Protein AF-A0A4R2THG7-F1 (afdb_monomer_lite)

Organism: NCBI:txid1734049

InterPro domains:
  IPR002934 Polymerase, nucleotidyl transferase domain [PF01909] (16-67)
  IPR043519 Nucleotidyltransferase superfamily [G3DSA:3.30.460.10] (2-68)
  IPR043519 Nucleotidyltransferase superfamily [SSF81301] (5-67)
  IPR052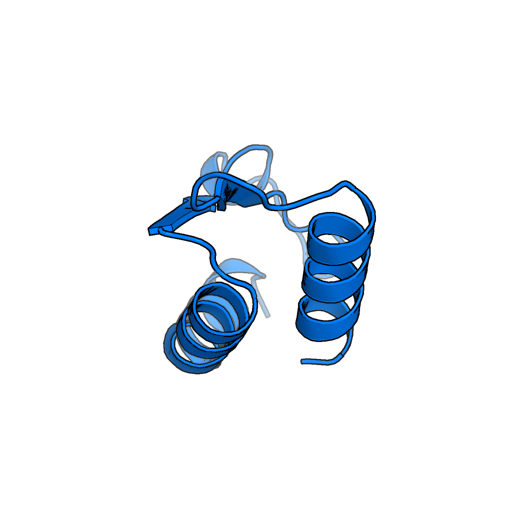038 Type VII TA system antitoxin [PTHR33571] (6-68)

Secondary structure (DSSP, 8-state):
--HHHHHHHTHHHHHHHHHHTTEEEEEEETTTTTT---TT---EEEEEEPTT--HHHHHHHHHHHHT-

Sequence (68 aa):
MKSIDLLNEKRSEILKVAELNGVVKISLFGSVVRKQNNDKSDIDFLVEFEDGRTLFDLIRLKHDLESL

Structure (mmCIF, N/CA/C/O backbone):
data_AF-A0A4R2THG7-F1
#
_entry.id   AF-A0A4R2THG7-F1
#
loop_
_atom_site.group_PDB
_atom_site.id
_atom_site.type_symbol
_atom_site.label_atom_id
_atom_site.label_alt_id
_atom_site.label_comp_id
_atom_site.label_asym_id
_atom_site.label_entity_id
_atom_site.label_seq_id
_atom_site.pdbx_PDB_ins_code
_atom_site.Cartn_x
_atom_site.Cartn_y
_atom_site.Cartn_z
_atom_site.occupancy
_atom_site.B_iso_or_equiv
_atom_site.auth_seq_id
_atom_site.auth_comp_id
_atom_site.auth_asym_id
_atom_site.auth_atom_id
_atom_site.pdbx_PDB_model_num
ATOM 1 N N . MET A 1 1 ? 16.114 -5.001 -14.755 1.00 56.44 1 MET A N 1
ATOM 2 C CA . MET A 1 1 ? 15.090 -6.037 -14.499 1.00 56.44 1 MET A CA 1
ATOM 3 C C . MET A 1 1 ? 13.755 -5.328 -14.494 1.00 56.44 1 MET A C 1
ATOM 5 O O . MET A 1 1 ? 13.655 -4.329 -13.799 1.00 56.44 1 MET A O 1
ATOM 9 N N . LYS A 1 2 ? 12.769 -5.766 -15.290 1.00 64.81 2 LYS A N 1
ATOM 10 C CA . LYS A 1 2 ? 11.522 -4.997 -15.429 1.00 64.81 2 LYS A CA 1
ATOM 11 C C . LYS A 1 2 ? 10.846 -4.879 -14.062 1.00 64.81 2 LYS A C 1
ATOM 13 O O . LYS A 1 2 ? 10.740 -5.876 -13.355 1.00 64.81 2 LYS A O 1
ATOM 18 N N . SER A 1 3 ? 10.325 -3.701 -13.722 1.00 71.44 3 SER A N 1
ATOM 19 C CA . SER A 1 3 ? 9.694 -3.429 -12.418 1.00 71.44 3 SER A CA 1
ATOM 20 C C . SER A 1 3 ? 8.568 -4.412 -12.063 1.00 71.44 3 SER A C 1
ATOM 22 O O . SER A 1 3 ? 8.315 -4.676 -10.894 1.00 71.44 3 SER A O 1
ATOM 24 N N . ILE A 1 4 ? 7.918 -5.012 -13.067 1.00 76.81 4 ILE A N 1
ATOM 25 C CA . ILE A 1 4 ? 6.881 -6.032 -12.868 1.00 76.81 4 ILE A CA 1
ATOM 26 C C . ILE A 1 4 ? 7.427 -7.363 -12.329 1.00 76.81 4 ILE A C 1
ATOM 28 O O . ILE A 1 4 ? 6.738 -8.039 -11.571 1.00 76.81 4 ILE A O 1
ATOM 32 N N . ASP A 1 5 ? 8.653 -7.736 -12.698 1.00 81.50 5 ASP A N 1
ATOM 33 C CA . ASP A 1 5 ? 9.278 -8.979 -12.243 1.00 81.50 5 ASP A CA 1
ATOM 34 C C . ASP A 1 5 ? 9.634 -8.850 -10.756 1.00 81.50 5 ASP A C 1
ATOM 36 O O . ASP A 1 5 ? 9.298 -9.725 -9.961 1.00 81.50 5 ASP A O 1
ATOM 40 N N . LEU A 1 6 ? 10.179 -7.690 -10.368 1.00 81.75 6 LEU A N 1
ATOM 41 C CA . LEU A 1 6 ? 10.446 -7.338 -8.971 1.00 81.75 6 LEU A CA 1
ATOM 42 C C . LEU A 1 6 ? 9.161 -7.299 -8.127 1.00 81.75 6 LEU A C 1
ATOM 44 O O . LEU A 1 6 ? 9.138 -7.794 -7.003 1.00 81.75 6 LEU A O 1
ATOM 48 N N . LEU A 1 7 ? 8.073 -6.744 -8.672 1.00 84.94 7 LEU A N 1
ATOM 49 C CA . LEU A 1 7 ? 6.770 -6.723 -8.001 1.00 84.94 7 LEU A CA 1
ATOM 50 C C . LEU A 1 7 ? 6.205 -8.121 -7.761 1.00 84.94 7 LEU A C 1
ATOM 52 O O . LEU A 1 7 ? 5.579 -8.356 -6.730 1.00 84.94 7 LEU A O 1
ATOM 56 N N . ASN A 1 8 ? 6.412 -9.044 -8.700 1.00 86.62 8 ASN A N 1
ATOM 57 C CA . ASN A 1 8 ? 6.000 -10.432 -8.526 1.00 86.62 8 ASN A CA 1
ATOM 58 C C . ASN A 1 8 ? 6.846 -11.142 -7.465 1.00 86.62 8 ASN A C 1
ATOM 60 O O . ASN A 1 8 ? 6.289 -11.885 -6.659 1.00 86.62 8 ASN A O 1
ATOM 64 N N . GLU A 1 9 ? 8.155 -10.885 -7.432 1.00 90.06 9 GLU A N 1
ATOM 65 C CA . GLU A 1 9 ? 9.070 -11.439 -6.429 1.00 90.06 9 GLU A CA 1
ATOM 66 C C . GLU A 1 9 ? 8.719 -10.954 -5.014 1.00 90.06 9 GLU A C 1
ATOM 68 O O . GLU A 1 9 ? 8.518 -11.763 -4.109 1.00 90.06 9 GLU A O 1
ATOM 73 N N . LYS A 1 10 ? 8.525 -9.641 -4.842 1.00 90.56 10 LYS A N 1
ATOM 74 C CA . LYS A 1 10 ? 8.198 -9.012 -3.551 1.00 90.56 10 LYS A CA 1
ATOM 75 C C . LYS A 1 10 ? 6.713 -9.055 -3.195 1.00 90.56 10 LYS A C 1
ATOM 77 O O . LYS A 1 10 ? 6.314 -8.524 -2.159 1.00 90.56 10 LYS A O 1
ATOM 82 N N . ARG A 1 11 ? 5.862 -9.681 -4.016 1.00 92.69 11 ARG A N 1
ATOM 83 C CA . ARG A 1 11 ? 4.395 -9.638 -3.863 1.00 92.69 11 ARG A CA 1
ATOM 84 C C . ARG A 1 11 ? 3.942 -10.033 -2.460 1.00 92.69 11 ARG A C 1
ATOM 86 O O . ARG A 1 11 ? 3.084 -9.373 -1.882 1.00 92.69 11 ARG A O 1
ATOM 93 N N . SER A 1 12 ? 4.499 -11.115 -1.925 1.00 95.44 12 SER A N 1
ATOM 94 C CA . SER A 1 12 ? 4.135 -11.618 -0.597 1.00 95.44 12 SER A CA 1
ATOM 95 C C . SER A 1 12 ? 4.534 -10.648 0.518 1.00 95.44 12 SER A C 1
ATOM 97 O O . SER A 1 12 ? 3.774 -10.463 1.464 1.00 95.44 12 SER A O 1
ATOM 99 N N . GLU A 1 13 ? 5.691 -9.996 0.394 1.00 96.25 13 GLU A N 1
ATOM 100 C CA . GLU A 1 13 ? 6.170 -8.997 1.355 1.00 96.25 13 GLU A CA 1
ATOM 101 C C . GLU A 1 13 ? 5.328 -7.722 1.299 1.00 96.25 13 GLU A C 1
ATOM 103 O O . GLU A 1 13 ? 4.894 -7.237 2.340 1.00 96.25 13 GLU A O 1
ATOM 108 N N . ILE A 1 14 ? 5.007 -7.242 0.093 1.00 95.38 14 ILE A N 1
ATOM 109 C CA . ILE A 1 14 ? 4.133 -6.080 -0.123 1.00 95.38 14 ILE A CA 1
ATOM 110 C C . ILE A 1 14 ? 2.762 -6.314 0.515 1.00 95.38 14 ILE A C 1
ATOM 112 O O . ILE A 1 14 ? 2.265 -5.453 1.236 1.00 95.38 14 ILE A O 1
ATOM 116 N N . LEU A 1 15 ? 2.156 -7.484 0.283 1.00 95.94 15 LEU A N 1
ATOM 117 C CA . LEU A 1 15 ? 0.857 -7.821 0.872 1.00 95.94 15 LEU A CA 1
ATOM 118 C C . LEU A 1 15 ? 0.919 -7.877 2.400 1.00 95.94 15 LEU A C 1
ATOM 120 O O . LEU A 1 15 ? 0.024 -7.362 3.060 1.00 95.94 15 LEU A O 1
ATOM 124 N N . LYS A 1 16 ? 1.992 -8.445 2.957 1.00 96.81 16 LYS A N 1
ATOM 125 C CA . LYS A 1 16 ? 2.194 -8.509 4.406 1.00 96.81 16 LYS A CA 1
ATOM 126 C C . LYS A 1 16 ? 2.375 -7.121 5.024 1.00 96.81 16 LYS A C 1
ATOM 128 O O . LYS A 1 16 ? 1.789 -6.833 6.061 1.00 96.81 16 LYS A O 1
ATOM 133 N N . VAL A 1 17 ? 3.173 -6.256 4.399 1.00 96.62 17 VAL A N 1
ATOM 134 C CA . VAL A 1 17 ? 3.368 -4.867 4.843 1.00 96.62 17 VAL A CA 1
ATOM 135 C C . VAL A 1 17 ? 2.057 -4.086 4.773 1.00 96.62 17 VAL A C 1
ATOM 137 O O . VAL A 1 17 ? 1.734 -3.355 5.708 1.00 96.62 17 VAL A O 1
ATOM 140 N N . ALA A 1 18 ? 1.282 -4.270 3.702 1.00 96.06 18 ALA A N 1
ATOM 141 C CA . ALA A 1 18 ? -0.028 -3.651 3.547 1.00 96.06 18 ALA A CA 1
ATOM 142 C C . ALA A 1 18 ? -0.987 -4.085 4.673 1.00 96.06 18 ALA A C 1
ATOM 144 O O . ALA A 1 18 ? -1.563 -3.232 5.347 1.00 96.06 18 ALA A O 1
ATOM 145 N N . GLU A 1 19 ? -1.086 -5.389 4.940 1.00 95.62 19 GLU A N 1
ATOM 146 C CA . GLU A 1 19 ? -1.920 -5.942 6.015 1.00 95.62 19 GLU A CA 1
ATOM 147 C C . GLU A 1 19 ? -1.515 -5.401 7.397 1.00 95.62 19 GLU A C 1
ATOM 149 O O . GLU A 1 19 ? -2.361 -4.925 8.152 1.00 95.62 19 GLU A O 1
ATOM 154 N N . LEU A 1 20 ? -0.213 -5.374 7.711 1.00 95.25 20 LEU A N 1
ATOM 155 C CA . LEU A 1 20 ? 0.299 -4.836 8.981 1.00 95.25 20 LEU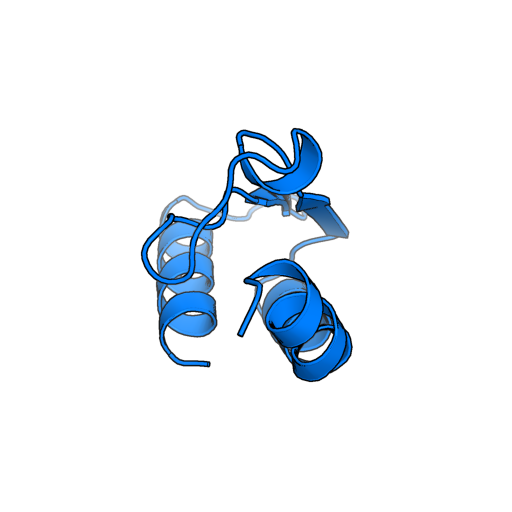 A CA 1
ATOM 156 C C . LEU A 1 20 ? -0.010 -3.344 9.183 1.00 95.25 20 LEU A C 1
ATOM 158 O O . LEU A 1 20 ? -0.087 -2.881 10.322 1.00 95.25 20 LEU A O 1
ATOM 162 N N . ASN A 1 21 ? -0.197 -2.601 8.092 1.00 95.75 21 ASN A N 1
ATOM 163 C CA . ASN A 1 21 ? -0.572 -1.188 8.102 1.00 95.75 21 ASN A CA 1
ATOM 164 C C . ASN A 1 21 ? -2.096 -0.964 7.981 1.00 95.75 21 ASN A C 1
ATOM 166 O O . ASN A 1 21 ? -2.538 0.177 7.856 1.00 95.75 21 ASN A O 1
ATOM 170 N N . GLY A 1 22 ? -2.914 -2.022 8.052 1.00 96.00 22 GLY A N 1
ATOM 171 C CA . GLY A 1 22 ? -4.377 -1.921 8.025 1.00 96.00 22 GLY A CA 1
ATOM 172 C C . GLY A 1 22 ? -4.960 -1.645 6.642 1.00 96.00 22 GLY A C 1
ATOM 173 O O . GLY A 1 22 ? -6.015 -1.020 6.530 1.00 96.00 22 GLY A O 1
ATOM 174 N N . VAL A 1 23 ? -4.266 -2.057 5.581 1.00 97.56 23 VAL A N 1
ATOM 175 C CA . VAL A 1 23 ? -4.779 -2.000 4.210 1.00 97.56 23 VAL A CA 1
ATOM 176 C C . VAL A 1 23 ? -5.647 -3.229 3.951 1.00 97.56 23 VAL A C 1
ATOM 178 O O . VAL A 1 23 ? -5.153 -4.354 3.961 1.00 97.56 23 VAL A O 1
ATOM 181 N N . VAL A 1 24 ? -6.928 -3.017 3.645 1.00 97.12 24 VAL A N 1
ATOM 182 C CA . VAL A 1 24 ? -7.870 -4.093 3.281 1.00 97.12 24 VAL A CA 1
ATOM 183 C C . VAL A 1 24 ? -7.810 -4.441 1.797 1.00 97.12 24 VAL A C 1
ATOM 185 O O . VAL A 1 24 ? -8.171 -5.546 1.388 1.00 97.12 24 VAL A O 1
ATOM 188 N N . LYS A 1 25 ? -7.342 -3.502 0.968 1.00 96.56 25 LYS A N 1
ATOM 189 C CA . LYS A 1 25 ? -7.190 -3.700 -0.472 1.00 96.56 25 LYS A CA 1
ATOM 190 C C . LYS A 1 25 ? -6.024 -2.892 -1.008 1.00 96.56 25 LYS A C 1
ATOM 192 O O . LYS A 1 25 ? -5.934 -1.695 -0.772 1.00 96.56 25 LYS A O 1
ATOM 197 N N . ILE A 1 26 ? -5.175 -3.540 -1.798 1.00 95.12 26 ILE A N 1
ATOM 198 C CA . ILE A 1 26 ? -4.076 -2.902 -2.525 1.00 95.12 26 ILE A CA 1
ATOM 199 C C . ILE A 1 26 ? -4.149 -3.282 -4.001 1.00 95.12 26 ILE A C 1
ATOM 201 O O . ILE A 1 26 ? -4.484 -4.412 -4.363 1.00 95.12 26 ILE A O 1
ATOM 205 N N . SER A 1 27 ? -3.896 -2.326 -4.886 1.00 92.94 27 SER A N 1
ATOM 206 C CA . SER A 1 27 ? -3.911 -2.530 -6.335 1.00 92.94 27 SER A CA 1
ATOM 207 C C . SER A 1 27 ? -2.865 -1.647 -7.003 1.00 92.94 27 SER A C 1
ATOM 209 O O . SER A 1 27 ? -2.619 -0.529 -6.564 1.00 92.94 27 SER A O 1
ATOM 211 N N . LEU A 1 28 ? -2.253 -2.141 -8.077 1.00 90.19 28 LEU A N 1
ATOM 212 C CA . LEU A 1 28 ? -1.339 -1.348 -8.899 1.00 90.19 28 LEU A CA 1
ATOM 213 C C . LEU A 1 28 ? -2.138 -0.411 -9.803 1.00 90.19 28 LEU A C 1
ATOM 215 O O . LEU A 1 28 ? -3.126 -0.831 -10.412 1.00 90.19 28 LEU A O 1
ATOM 219 N N . PHE A 1 29 ? -1.682 0.829 -9.944 1.00 84.94 29 PHE A N 1
ATOM 220 C CA . PHE A 1 29 ? -2.218 1.751 -10.941 1.00 84.94 29 PHE A CA 1
ATOM 221 C C . PHE A 1 29 ? -1.093 2.441 -11.720 1.00 84.94 29 PHE A C 1
ATOM 223 O O . PHE A 1 29 ? 0.076 2.072 -11.633 1.00 84.94 29 PHE A O 1
ATOM 230 N N . GLY A 1 30 ? -1.463 3.378 -12.590 1.00 80.25 30 GLY A N 1
ATOM 231 C CA . GLY A 1 30 ? -0.491 4.227 -13.266 1.00 80.25 30 GLY A CA 1
ATOM 232 C C . GLY A 1 30 ? 0.324 3.520 -14.349 1.00 80.25 30 GLY A C 1
ATOM 233 O O . GLY A 1 30 ? -0.166 2.685 -15.122 1.00 80.25 30 GLY A O 1
ATOM 234 N N . SER A 1 31 ? 1.578 3.939 -14.465 1.00 73.94 31 SER A N 1
ATOM 235 C CA . SER A 1 31 ? 2.460 3.619 -15.590 1.00 73.94 31 SER A CA 1
ATOM 236 C C . SER A 1 31 ? 2.868 2.134 -15.638 1.00 73.94 31 SER A C 1
ATOM 238 O O . SER A 1 31 ? 3.211 1.632 -16.717 1.00 73.94 31 SER A O 1
ATOM 240 N N . VAL A 1 32 ? 2.800 1.414 -14.504 1.00 73.44 32 VAL A N 1
ATOM 241 C CA . VAL A 1 32 ? 3.193 -0.008 -14.383 1.00 73.44 32 VAL A CA 1
ATOM 242 C C . VAL A 1 32 ? 2.229 -0.875 -15.182 1.00 73.44 32 VAL A C 1
ATOM 244 O O . VAL A 1 32 ? 2.638 -1.702 -15.998 1.00 73.44 32 VAL A O 1
ATOM 247 N N . VAL A 1 33 ? 0.931 -0.605 -15.035 1.00 72.38 33 VAL A N 1
ATOM 248 C CA . VAL A 1 33 ? -0.143 -1.313 -15.743 1.00 72.38 33 VAL A CA 1
ATOM 249 C C . VAL A 1 33 ?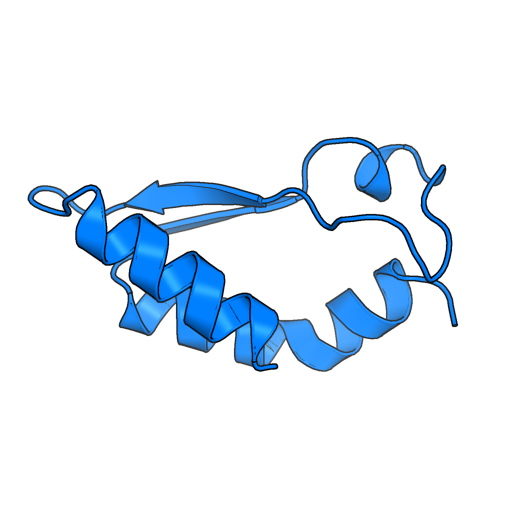 -0.078 -1.056 -17.256 1.00 72.38 33 VAL A C 1
ATOM 251 O O . VAL A 1 33 ? -0.418 -1.926 -18.056 1.00 72.38 33 VAL A O 1
ATOM 254 N N . ARG A 1 34 ? 0.432 0.112 -17.673 1.00 74.62 34 ARG A N 1
ATOM 255 C CA . ARG A 1 34 ? 0.590 0.491 -19.091 1.00 74.62 34 ARG A CA 1
ATOM 256 C C . ARG A 1 34 ? 1.835 -0.097 -19.767 1.00 74.62 34 ARG A C 1
ATOM 258 O O . ARG A 1 34 ? 2.060 0.192 -20.938 1.00 74.62 34 ARG A O 1
ATOM 265 N N . LYS A 1 35 ? 2.645 -0.902 -19.062 1.00 66.25 35 LYS A N 1
ATOM 266 C CA . LYS A 1 35 ? 3.933 -1.448 -19.547 1.00 66.25 35 LYS A CA 1
ATOM 267 C C . LYS A 1 35 ? 4.934 -0.375 -20.009 1.00 66.25 35 LYS A C 1
ATOM 269 O O . LYS A 1 35 ? 5.823 -0.666 -20.802 1.00 66.25 35 LYS A O 1
ATOM 274 N N . GLN A 1 36 ? 4.797 0.854 -19.509 1.00 65.62 36 GLN A N 1
ATOM 275 C CA . GLN A 1 36 ? 5.705 1.974 -19.801 1.00 65.62 36 GLN A CA 1
ATOM 276 C C . GLN A 1 36 ? 6.750 2.181 -18.694 1.00 65.62 36 GLN A C 1
ATOM 278 O O . GLN A 1 36 ? 7.521 3.132 -18.746 1.00 65.62 36 GLN A O 1
ATOM 283 N N . ASN A 1 37 ? 6.775 1.298 -17.692 1.00 66.94 37 ASN A N 1
ATOM 284 C CA . ASN A 1 37 ? 7.743 1.354 -16.605 1.00 66.94 37 ASN A CA 1
ATOM 285 C C . ASN A 1 37 ? 9.127 0.887 -17.042 1.00 66.94 37 ASN A C 1
ATOM 287 O O . ASN A 1 37 ? 9.273 -0.127 -17.728 1.00 66.94 37 ASN A O 1
ATOM 291 N N . ASN A 1 38 ? 10.131 1.616 -16.573 1.00 65.88 38 ASN A N 1
ATOM 292 C CA . ASN A 1 38 ? 11.529 1.217 -16.587 1.00 65.88 38 ASN A CA 1
ATOM 293 C C . ASN A 1 38 ? 12.025 1.007 -15.148 1.00 65.88 38 ASN A C 1
ATOM 295 O O . ASN A 1 38 ? 11.339 1.338 -14.185 1.00 65.88 38 ASN A O 1
ATOM 299 N N . ASP A 1 39 ? 13.247 0.507 -15.011 1.00 66.12 39 ASP A N 1
ATOM 300 C CA . ASP A 1 39 ? 13.876 0.158 -13.731 1.00 66.12 39 ASP A CA 1
ATOM 301 C C . ASP A 1 39 ? 14.094 1.358 -12.772 1.00 66.12 39 ASP A C 1
ATOM 303 O O . ASP A 1 39 ? 14.615 1.180 -11.676 1.00 66.12 39 ASP A O 1
ATOM 307 N N . LYS A 1 40 ? 13.734 2.585 -13.180 1.00 67.44 40 LYS A N 1
ATOM 308 C CA . LYS A 1 40 ? 13.780 3.818 -12.373 1.00 67.44 40 LYS A CA 1
ATOM 309 C C . LYS A 1 40 ? 12.403 4.446 -12.145 1.00 67.44 40 LYS A C 1
ATOM 311 O O . LYS A 1 40 ? 12.324 5.558 -11.637 1.00 67.44 40 LYS A O 1
ATOM 316 N N . SER A 1 41 ? 11.344 3.807 -12.627 1.00 72.06 41 SER A N 1
ATOM 317 C CA . SER A 1 41 ? 9.993 4.351 -12.556 1.00 72.06 41 SER A CA 1
ATOM 318 C C . SER A 1 41 ? 9.382 4.079 -11.188 1.00 72.06 41 SER A C 1
ATOM 320 O O . SER A 1 41 ? 9.542 2.985 -10.645 1.00 72.06 41 SER A O 1
ATOM 322 N N . ASP A 1 42 ? 8.671 5.075 -10.666 1.00 78.44 42 ASP A N 1
ATOM 323 C CA . ASP A 1 42 ? 7.907 4.947 -9.431 1.00 78.44 42 ASP A CA 1
ATOM 324 C C . ASP A 1 42 ? 6.796 3.898 -9.589 1.00 78.44 42 ASP A C 1
ATOM 326 O O . ASP A 1 42 ? 6.233 3.706 -10.674 1.00 78.44 42 ASP A O 1
ATOM 330 N N . ILE A 1 43 ? 6.481 3.210 -8.490 1.00 86.00 43 ILE A N 1
ATOM 331 C CA . ILE A 1 43 ? 5.400 2.227 -8.436 1.00 86.00 43 ILE A CA 1
ATOM 332 C C . ILE A 1 43 ? 4.210 2.849 -7.718 1.00 86.00 43 ILE A C 1
ATOM 334 O O . ILE A 1 43 ? 4.250 3.127 -6.521 1.00 86.00 43 ILE A O 1
ATOM 338 N N . ASP A 1 44 ? 3.125 3.003 -8.464 1.00 88.81 44 ASP A N 1
ATOM 339 C CA . ASP A 1 44 ? 1.900 3.617 -7.985 1.00 88.81 44 ASP A CA 1
ATOM 340 C C . ASP A 1 44 ? 0.939 2.564 -7.403 1.00 88.81 44 ASP A C 1
ATOM 342 O O . ASP A 1 44 ? 0.464 1.664 -8.111 1.00 88.81 44 ASP A O 1
ATOM 346 N N . PHE A 1 45 ? 0.605 2.702 -6.117 1.00 92.56 45 PHE A N 1
ATOM 347 C CA . PHE A 1 45 ? -0.364 1.850 -5.422 1.00 92.56 45 PHE A CA 1
ATOM 348 C C . PHE A 1 45 ? -1.628 2.613 -5.037 1.00 92.56 45 PHE A C 1
ATOM 350 O O . PHE A 1 45 ? -1.572 3.683 -4.434 1.00 92.56 45 PHE A O 1
ATOM 357 N N . LEU A 1 46 ? -2.779 2.017 -5.336 1.00 94.75 46 LEU A N 1
ATOM 358 C CA . LEU A 1 46 ? -4.062 2.424 -4.788 1.00 94.75 46 LEU A CA 1
ATOM 359 C C . LEU A 1 46 ? -4.370 1.516 -3.601 1.00 94.75 46 LEU A C 1
ATOM 361 O O . LEU A 1 46 ? -4.352 0.290 -3.743 1.00 94.75 46 LEU A O 1
ATOM 365 N N . VAL A 1 47 ? -4.645 2.121 -2.450 1.00 95.75 47 VAL A N 1
ATOM 366 C CA . VAL A 1 47 ? -4.905 1.408 -1.200 1.00 95.75 47 VAL A CA 1
ATOM 367 C C . VAL A 1 47 ? -6.233 1.832 -0.593 1.00 95.75 47 VAL A C 1
ATOM 369 O O . VAL A 1 47 ? -6.622 2.996 -0.661 1.00 95.75 47 VAL A O 1
ATOM 372 N N . GLU A 1 48 ? -6.916 0.867 0.000 1.00 97.31 48 GLU A N 1
ATOM 373 C CA . GLU A 1 48 ? -8.100 1.055 0.829 1.00 97.31 48 GLU A CA 1
ATOM 374 C C . GLU A 1 48 ? -7.736 0.613 2.241 1.00 97.31 48 GLU A C 1
ATOM 376 O O . GLU A 1 48 ? -7.214 -0.489 2.430 1.00 97.31 48 GLU A O 1
ATOM 381 N N . PHE A 1 49 ? -7.970 1.483 3.214 1.00 97.25 49 PHE A N 1
ATOM 382 C CA . PHE A 1 49 ? -7.667 1.224 4.615 1.00 97.25 49 PHE A CA 1
ATOM 383 C C . PHE A 1 49 ? -8.915 0.800 5.378 1.00 97.25 49 PHE A C 1
ATOM 385 O O . PHE A 1 49 ? -10.034 1.136 4.997 1.00 97.25 49 PHE A O 1
ATOM 392 N N . GLU A 1 50 ? -8.699 0.107 6.490 1.00 96.44 50 GLU A N 1
ATOM 393 C CA . GLU A 1 50 ? -9.707 -0.042 7.536 1.00 96.44 50 GLU A CA 1
ATOM 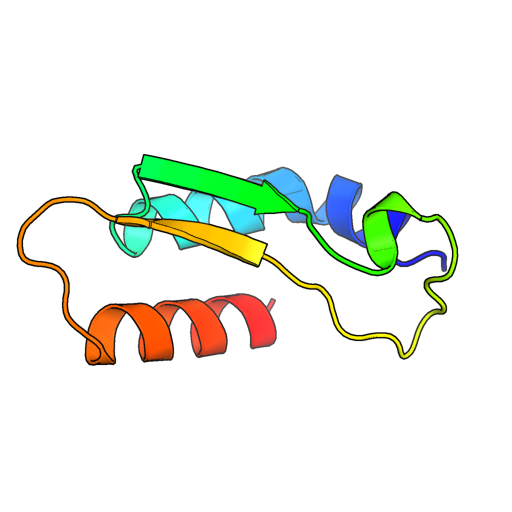394 C C . GLU A 1 50 ? -10.152 1.327 8.080 1.00 96.44 50 GLU A C 1
ATOM 396 O O . GLU A 1 50 ? -9.408 2.315 8.040 1.00 96.44 50 GLU A O 1
ATOM 401 N N . ASP A 1 51 ? -11.355 1.379 8.651 1.00 95.31 51 ASP A N 1
ATOM 402 C CA . ASP A 1 51 ? -11.853 2.579 9.319 1.00 95.31 51 ASP A CA 1
ATOM 403 C C . ASP A 1 51 ? -10.934 3.009 10.475 1.00 95.31 51 ASP A C 1
ATOM 405 O O . ASP A 1 51 ? -10.364 2.194 11.202 1.00 95.31 51 ASP A O 1
ATOM 409 N N . GLY A 1 52 ? -10.807 4.324 10.672 1.00 94.94 52 GLY A N 1
ATOM 410 C CA . GLY A 1 52 ? -10.013 4.902 11.761 1.00 94.94 52 GLY A CA 1
ATOM 411 C C . GLY A 1 52 ? -8.514 5.039 11.476 1.00 94.94 52 GLY A C 1
ATOM 412 O O . GLY A 1 52 ? -7.795 5.573 12.321 1.00 94.94 52 GLY A O 1
ATOM 413 N N . ARG A 1 53 ? -8.034 4.626 10.294 1.00 95.56 53 ARG A N 1
ATOM 414 C CA . ARG A 1 53 ? -6.666 4.920 9.842 1.00 95.56 53 ARG A CA 1
ATOM 415 C C . ARG A 1 53 ? -6.500 6.392 9.485 1.00 95.56 53 ARG A C 1
ATOM 417 O O . ARG A 1 53 ? -7.430 7.082 9.068 1.00 95.56 53 ARG A O 1
ATOM 424 N N . THR A 1 54 ? -5.282 6.873 9.664 1.00 95.88 54 THR A N 1
ATOM 425 C CA . THR A 1 54 ? -4.918 8.282 9.550 1.00 95.88 54 THR A CA 1
ATOM 426 C C . THR A 1 54 ? -3.891 8.503 8.446 1.00 95.88 54 THR A C 1
ATOM 428 O O . THR A 1 54 ? -3.304 7.571 7.898 1.00 95.88 54 THR A O 1
ATOM 431 N N . LEU A 1 55 ? -3.604 9.773 8.153 1.00 96.25 55 LEU A N 1
ATOM 432 C CA . LEU A 1 55 ? -2.511 10.137 7.252 1.00 96.25 55 LEU A CA 1
ATOM 433 C C . LEU A 1 55 ? -1.154 9.578 7.719 1.00 96.25 55 LEU A C 1
ATOM 435 O O . LEU A 1 55 ? -0.314 9.253 6.885 1.00 96.25 55 LEU A O 1
ATOM 439 N N . PHE A 1 56 ? -0.934 9.434 9.029 1.00 96.69 56 PHE A N 1
ATOM 440 C CA . PHE A 1 56 ? 0.310 8.863 9.547 1.00 96.69 56 PHE A CA 1
ATOM 441 C C . PHE A 1 56 ? 0.444 7.374 9.223 1.00 96.69 56 PHE A C 1
ATOM 443 O O . PHE A 1 56 ? 1.549 6.929 8.922 1.00 96.69 56 PHE A O 1
ATOM 450 N N . ASP A 1 57 ? -0.661 6.625 9.209 1.00 95.00 57 ASP A N 1
ATOM 451 C CA . ASP A 1 57 ? -0.666 5.221 8.785 1.00 95.00 57 ASP A CA 1
ATOM 452 C C . ASP A 1 57 ? -0.321 5.100 7.294 1.00 95.00 57 ASP A C 1
ATOM 454 O O . ASP A 1 57 ? 0.485 4.256 6.908 1.00 95.00 57 ASP A O 1
ATOM 458 N N . LEU A 1 58 ? -0.840 6.010 6.458 1.00 96.19 58 LEU A N 1
ATOM 459 C CA . LEU A 1 58 ? -0.469 6.079 5.041 1.00 96.19 58 LEU A CA 1
ATOM 460 C C . LEU A 1 58 ? 1.022 6.408 4.848 1.00 96.19 58 LEU A C 1
ATOM 462 O O . LEU A 1 58 ? 1.690 5.789 4.020 1.00 96.19 58 LEU A O 1
ATOM 466 N N . ILE A 1 59 ? 1.560 7.367 5.608 1.00 96.50 59 ILE A N 1
ATOM 467 C CA . ILE A 1 59 ? 2.987 7.726 5.550 1.00 96.50 59 ILE A CA 1
ATOM 468 C C . ILE A 1 59 ? 3.861 6.549 5.995 1.00 96.50 59 ILE A C 1
ATOM 470 O O . ILE A 1 59 ? 4.879 6.270 5.362 1.00 96.50 59 ILE A O 1
ATOM 474 N N . ARG A 1 60 ? 3.459 5.837 7.051 1.00 96.56 60 ARG A N 1
ATOM 475 C CA . ARG A 1 60 ? 4.156 4.638 7.518 1.00 96.56 60 ARG A CA 1
ATOM 476 C C . ARG A 1 60 ? 4.161 3.546 6.453 1.00 96.56 60 ARG A C 1
ATOM 478 O O . ARG A 1 60 ? 5.234 3.055 6.124 1.00 96.56 60 ARG A O 1
ATOM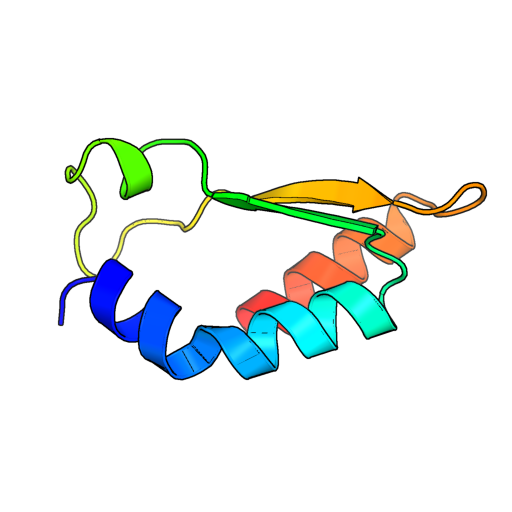 485 N N . LEU A 1 61 ? 3.005 3.243 5.860 1.00 96.69 61 LEU A N 1
ATOM 486 C CA . LEU A 1 61 ? 2.903 2.284 4.760 1.00 96.69 61 LEU A CA 1
ATOM 487 C C . LEU A 1 61 ? 3.855 2.642 3.613 1.00 96.69 61 LEU A C 1
ATOM 489 O O . LEU A 1 61 ? 4.562 1.773 3.112 1.00 96.69 61 LEU A O 1
ATOM 493 N N . LYS A 1 62 ? 3.891 3.918 3.208 1.00 95.69 62 LYS A N 1
ATOM 494 C CA . LYS A 1 62 ? 4.806 4.392 2.163 1.00 95.69 62 LYS A CA 1
ATOM 495 C C . LYS A 1 62 ? 6.265 4.093 2.524 1.00 95.69 62 LYS A C 1
ATOM 497 O O . LYS A 1 62 ? 6.981 3.536 1.700 1.00 95.69 62 LYS A O 1
ATOM 502 N N . HIS A 1 63 ? 6.693 4.434 3.738 1.00 96.31 63 HIS A N 1
ATOM 503 C CA . HIS A 1 63 ? 8.066 4.185 4.185 1.00 96.31 63 HIS A CA 1
ATOM 504 C C . HIS A 1 63 ? 8.405 2.696 4.292 1.00 96.31 63 HIS A C 1
ATOM 506 O O . HIS A 1 63 ? 9.502 2.297 3.898 1.00 96.31 63 HIS A O 1
ATOM 512 N N . ASP A 1 64 ? 7.477 1.878 4.789 1.00 95.62 64 ASP A N 1
ATOM 513 C CA . ASP A 1 64 ? 7.666 0.431 4.893 1.00 95.62 64 ASP A CA 1
ATOM 514 C C . ASP A 1 64 ? 7.814 -0.196 3.495 1.00 95.62 64 ASP A C 1
ATOM 516 O O . ASP A 1 64 ? 8.695 -1.026 3.291 1.00 95.62 64 ASP A O 1
ATOM 520 N N . LEU A 1 65 ? 7.014 0.243 2.513 1.00 93.62 65 LEU A N 1
ATOM 521 C CA . LEU A 1 65 ? 7.114 -0.217 1.121 1.00 93.62 65 LEU A CA 1
ATOM 522 C C . LEU A 1 65 ? 8.407 0.243 0.429 1.00 93.62 65 LEU A C 1
ATOM 524 O O . LEU A 1 65 ? 8.991 -0.532 -0.322 1.00 93.62 65 LEU A O 1
ATOM 528 N N . GLU A 1 66 ? 8.870 1.472 0.677 1.00 91.50 66 GLU A N 1
ATOM 529 C CA . GLU A 1 66 ? 10.144 1.988 0.138 1.00 91.50 66 GLU A CA 1
ATOM 530 C C . GLU A 1 66 ? 11.375 1.287 0.732 1.00 91.50 66 GLU A C 1
ATOM 532 O O . GLU A 1 66 ? 12.451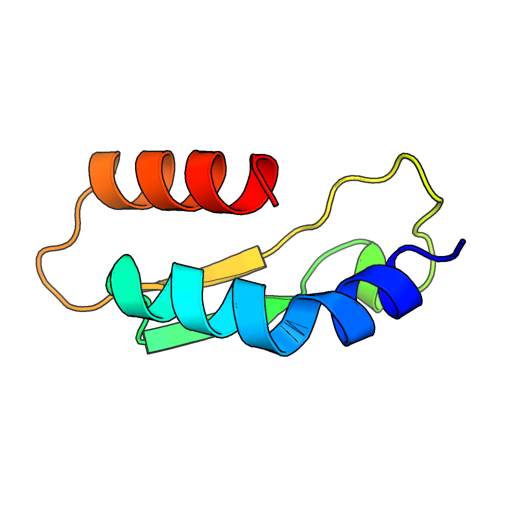 1.321 0.136 1.00 91.50 66 GLU A O 1
ATOM 537 N N . SER A 1 67 ? 11.223 0.658 1.900 1.00 91.75 67 SER A N 1
ATOM 538 C CA . SER A 1 67 ? 12.304 -0.037 2.607 1.00 91.75 67 SER A CA 1
ATOM 539 C C . SER A 1 67 ? 12.452 -1.513 2.215 1.00 91.75 67 SER A C 1
ATOM 541 O O . SER A 1 67 ? 13.361 -2.172 2.724 1.00 91.75 67 SER A O 1
ATOM 543 N N . LEU A 1 68 ? 11.573 -2.036 1.349 1.00 88.06 68 LEU A N 1
ATOM 544 C CA . LEU A 1 68 ? 11.641 -3.402 0.818 1.00 88.06 68 LEU A CA 1
ATOM 545 C C . LEU A 1 68 ? 12.673 -3.514 -0.303 1.00 88.06 68 LEU A C 1
ATOM 547 O O . LEU A 1 68 ? 13.616 -4.318 -0.143 1.00 88.06 68 LEU A O 1
#

Radius of gyration: 12.24 Å; chains: 1; bounding box: 27×22×32 Å

Foldseek 3Di:
DFVVVVCVVCVVVLVVLCVVLQWPDKDWDDPSVVSNDDPPDDTDIDTDGDPPDDVVSVVSSVVSVVVD

pLDDT: mean 87.76, std 11.15, range [56.44, 97.56]